Protein AF-A0A957UFD0-F1 (afdb_monomer_lite)

Structure (mmCIF, N/CA/C/O backbone):
data_AF-A0A957UFD0-F1
#
_entry.id   AF-A0A957UFD0-F1
#
loop_
_atom_site.group_PDB
_atom_site.id
_atom_site.type_symbol
_atom_site.label_atom_id
_atom_site.label_alt_id
_atom_site.label_comp_id
_atom_site.label_asym_id
_atom_site.label_entity_id
_atom_site.label_seq_id
_atom_site.pdbx_PDB_ins_code
_atom_site.Cartn_x
_atom_site.Cartn_y
_atom_site.Cartn_z
_atom_site.occupancy
_atom_site.B_iso_or_equiv
_atom_site.auth_seq_id
_atom_site.auth_comp_id
_atom_site.auth_asym_id
_atom_site.auth_atom_id
_atom_site.pdbx_PDB_model_num
ATOM 1 N N . MET A 1 1 ? -4.775 -9.547 19.765 1.00 36.50 1 MET A N 1
ATOM 2 C CA . MET A 1 1 ? -4.253 -9.464 18.383 1.00 36.50 1 MET A CA 1
ATOM 3 C C . MET A 1 1 ? -2.833 -8.946 18.482 1.00 36.50 1 MET A C 1
ATOM 5 O O . MET A 1 1 ? -2.629 -7.983 19.210 1.00 36.50 1 MET A O 1
ATOM 9 N N . ALA A 1 2 ? -1.860 -9.634 17.883 1.00 29.91 2 ALA A N 1
ATOM 10 C CA . ALA A 1 2 ? -0.472 -9.185 17.913 1.00 29.91 2 ALA A CA 1
ATOM 11 C C . ALA A 1 2 ? -0.375 -7.829 17.205 1.00 29.91 2 ALA A C 1
ATOM 13 O O . ALA A 1 2 ? -0.897 -7.682 16.101 1.00 29.91 2 ALA A O 1
ATOM 14 N N . THR A 1 3 ? 0.246 -6.845 17.854 1.00 34.41 3 THR A N 1
ATOM 15 C CA . THR A 1 3 ? 0.653 -5.597 17.207 1.00 34.41 3 THR A CA 1
ATOM 16 C C . THR A 1 3 ? 1.434 -5.977 15.950 1.00 34.41 3 THR A C 1
ATOM 18 O O . THR A 1 3 ? 2.418 -6.713 16.086 1.00 34.41 3 THR A O 1
ATOM 21 N N . PRO A 1 4 ? 1.014 -5.560 14.741 1.00 49.31 4 PRO A N 1
ATOM 22 C CA . PRO A 1 4 ? 1.805 -5.814 13.552 1.00 49.31 4 PRO A CA 1
ATOM 23 C C . PRO A 1 4 ? 3.198 -5.254 13.812 1.00 49.31 4 PRO A C 1
ATOM 25 O O . PRO A 1 4 ? 3.330 -4.124 14.290 1.00 49.31 4 PRO A O 1
ATOM 28 N N . VAL A 1 5 ? 4.232 -6.055 13.554 1.00 49.34 5 VAL A N 1
ATOM 29 C CA . VAL A 1 5 ? 5.597 -5.537 13.489 1.00 49.34 5 VAL A CA 1
ATOM 30 C C . VAL A 1 5 ? 5.530 -4.329 12.562 1.00 49.34 5 VAL A C 1
ATOM 32 O O . VAL A 1 5 ? 5.039 -4.466 11.440 1.00 49.34 5 VAL A O 1
ATOM 35 N N . LEU A 1 6 ? 5.935 -3.154 13.058 1.00 62.31 6 LEU A N 1
ATOM 36 C CA . LEU A 1 6 ? 6.075 -1.947 12.248 1.00 62.31 6 LEU A CA 1
ATOM 37 C C . LEU A 1 6 ? 6.932 -2.336 11.046 1.00 62.31 6 LEU A C 1
ATOM 39 O O . LEU A 1 6 ? 8.142 -2.517 11.169 1.00 62.31 6 LEU A O 1
ATOM 43 N N . THR A 1 7 ? 6.277 -2.578 9.914 1.00 75.25 7 THR A N 1
ATOM 44 C CA . THR A 1 7 ? 6.961 -2.929 8.680 1.00 75.25 7 THR A CA 1
ATOM 45 C C . THR A 1 7 ? 7.653 -1.652 8.253 1.00 75.25 7 THR A C 1
ATOM 47 O O . THR A 1 7 ? 6.991 -0.658 7.980 1.00 75.25 7 THR A O 1
ATOM 50 N N . VAL A 1 8 ? 8.981 -1.651 8.302 1.00 82.12 8 VAL A N 1
ATOM 51 C CA . VAL A 1 8 ? 9.799 -0.534 7.836 1.00 82.12 8 VAL A CA 1
ATOM 52 C C . VAL A 1 8 ? 10.535 -1.025 6.607 1.00 82.12 8 VAL A C 1
ATOM 54 O O . VAL A 1 8 ? 11.349 -1.946 6.691 1.00 82.12 8 VAL A O 1
ATOM 57 N N . LEU A 1 9 ? 10.215 -0.436 5.463 1.00 89.06 9 LEU A N 1
ATOM 58 C CA . LEU A 1 9 ? 10.875 -0.715 4.195 1.00 89.06 9 LEU A CA 1
ATOM 59 C C . LEU A 1 9 ? 12.053 0.247 3.999 1.00 89.06 9 LEU A C 1
ATOM 61 O O . LEU A 1 9 ? 12.116 1.307 4.621 1.00 89.06 9 LEU A O 1
ATOM 65 N N . GLU A 1 10 ? 12.999 -0.092 3.120 1.00 90.88 10 GLU A N 1
ATOM 66 C CA . GLU A 1 10 ? 14.114 0.820 2.813 1.00 90.88 10 GLU A CA 1
ATOM 67 C C . GLU A 1 10 ? 13.612 2.147 2.235 1.00 90.88 10 GLU A C 1
ATOM 69 O O . GLU A 1 10 ? 14.156 3.208 2.545 1.00 90.88 10 GLU A O 1
ATOM 74 N N . GLU A 1 11 ? 12.514 2.114 1.479 1.00 89.12 11 GLU A N 1
ATOM 75 C CA . GLU A 1 11 ? 11.886 3.312 0.941 1.00 89.12 11 GLU A CA 1
ATOM 76 C C . GLU A 1 11 ? 11.410 4.281 2.030 1.00 89.12 11 GLU A C 1
ATOM 78 O O . GLU A 1 11 ? 11.483 5.491 1.819 1.00 89.12 11 GLU A O 1
ATOM 83 N N . ASP A 1 12 ? 11.039 3.794 3.221 1.00 90.00 12 ASP A N 1
ATOM 84 C CA . ASP A 1 12 ? 10.636 4.636 4.361 1.00 90.00 12 ASP A CA 1
ATOM 85 C C . ASP A 1 12 ? 11.776 5.535 4.866 1.00 90.00 12 ASP A C 1
ATOM 87 O O . ASP A 1 12 ? 11.532 6.543 5.530 1.00 90.00 12 ASP A O 1
ATOM 91 N N . LYS A 1 13 ? 13.031 5.214 4.528 1.00 92.25 13 LYS A N 1
ATOM 92 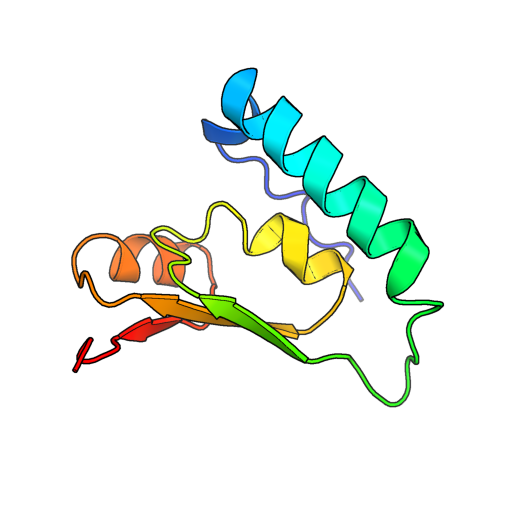C CA . LYS A 1 13 ? 14.209 6.015 4.896 1.00 92.25 13 LYS A CA 1
ATOM 93 C C . LYS A 1 13 ? 14.488 7.140 3.903 1.00 92.25 13 LYS A C 1
ATOM 95 O O . LYS A 1 13 ? 15.268 8.046 4.198 1.00 92.25 13 LYS A O 1
ATOM 100 N N . HIS A 1 14 ? 13.881 7.108 2.718 1.00 95.56 14 HIS A N 1
ATOM 101 C CA . HIS A 1 14 ? 14.058 8.162 1.731 1.00 95.56 14 HIS A CA 1
ATOM 102 C C . HIS A 1 14 ? 13.153 9.352 2.052 1.00 95.56 14 HIS A C 1
ATOM 104 O O . HIS A 1 14 ? 11.931 9.230 2.089 1.00 95.56 14 HIS A O 1
ATOM 110 N N . ALA A 1 15 ? 13.749 10.538 2.219 1.00 95.88 15 ALA A N 1
ATOM 111 C CA . ALA A 1 15 ? 13.027 11.744 2.632 1.00 95.88 15 ALA A CA 1
ATOM 112 C C . ALA A 1 15 ? 11.832 12.091 1.723 1.00 95.88 15 ALA A C 1
ATOM 114 O O . ALA A 1 15 ? 10.795 12.533 2.214 1.00 95.88 15 ALA A O 1
ATOM 115 N N . TRP A 1 16 ? 11.951 11.857 0.411 1.00 96.44 16 TRP A N 1
ATOM 116 C CA . TRP A 1 16 ? 10.863 12.098 -0.539 1.00 96.44 16 TRP A CA 1
ATOM 117 C C . TRP A 1 16 ? 9.669 11.162 -0.304 1.00 96.44 16 TRP A C 1
ATOM 119 O O . TRP A 1 16 ? 8.522 11.600 -0.394 1.00 96.44 16 TRP A O 1
ATOM 129 N N . PHE A 1 17 ? 9.924 9.895 0.030 1.00 95.56 17 PHE A N 1
ATOM 130 C CA . PHE A 1 17 ? 8.879 8.907 0.270 1.00 95.56 17 PHE A CA 1
ATOM 131 C C . PHE A 1 17 ? 8.241 9.149 1.634 1.00 95.56 17 PHE A C 1
ATOM 133 O O . PHE A 1 17 ? 7.035 9.367 1.710 1.00 95.56 17 PHE A O 1
ATOM 140 N N . ALA A 1 18 ? 9.053 9.257 2.689 1.00 94.56 18 ALA A N 1
ATOM 141 C CA . ALA A 1 18 ? 8.583 9.550 4.041 1.00 94.56 18 ALA A CA 1
ATOM 142 C C . ALA A 1 18 ? 7.775 10.858 4.112 1.00 94.56 18 ALA A C 1
ATOM 144 O O . ALA A 1 18 ? 6.709 10.906 4.728 1.00 94.56 18 ALA A O 1
ATOM 145 N N . GLY A 1 19 ? 8.254 11.918 3.451 1.00 96.31 19 GLY A N 1
ATOM 146 C CA . GLY A 1 19 ? 7.575 13.211 3.402 1.00 96.31 19 GLY A CA 1
ATOM 147 C C . GLY A 1 19 ? 6.219 13.135 2.702 1.00 96.31 19 GLY A C 1
ATOM 148 O O . GLY A 1 19 ? 5.218 13.602 3.251 1.00 96.31 19 GLY A O 1
ATOM 149 N N . ARG A 1 20 ? 6.164 12.498 1.524 1.00 96.31 20 ARG A N 1
ATOM 150 C CA . ARG A 1 20 ? 4.913 12.290 0.781 1.00 96.31 20 ARG A CA 1
ATOM 151 C C . ARG A 1 20 ? 3.926 11.438 1.575 1.00 96.31 20 ARG A C 1
ATOM 153 O O . ARG A 1 20 ? 2.767 11.823 1.700 1.00 96.31 20 ARG A O 1
ATOM 160 N N . THR A 1 21 ? 4.383 10.315 2.124 1.00 96.06 21 THR A N 1
ATOM 161 C CA . THR A 1 21 ? 3.563 9.410 2.936 1.00 96.06 21 THR A CA 1
ATOM 162 C C . THR A 1 21 ? 2.960 10.162 4.113 1.00 96.06 21 THR A C 1
ATOM 164 O O . THR A 1 21 ? 1.743 10.192 4.250 1.00 96.06 21 THR A O 1
ATOM 167 N N . ARG A 1 22 ? 3.766 10.896 4.890 1.00 95.75 22 ARG A N 1
ATOM 168 C CA . ARG A 1 22 ? 3.263 11.698 6.016 1.00 95.75 22 ARG A CA 1
ATOM 169 C C . ARG A 1 22 ? 2.209 12.726 5.601 1.00 95.75 22 ARG A C 1
ATOM 171 O O . ARG A 1 22 ? 1.246 12.926 6.336 1.00 95.75 22 ARG A O 1
ATOM 178 N N . ALA A 1 23 ? 2.390 13.391 4.459 1.00 97.06 23 ALA A N 1
ATOM 179 C CA . ALA A 1 23 ? 1.407 14.347 3.959 1.00 97.06 23 ALA A CA 1
ATOM 180 C C . ALA A 1 23 ? 0.069 13.663 3.638 1.00 97.06 23 ALA A C 1
ATOM 182 O O . ALA A 1 23 ? -0.967 14.160 4.065 1.00 97.06 23 ALA A O 1
ATOM 183 N N . ILE A 1 24 ? 0.096 12.511 2.957 1.00 95.56 24 ILE A N 1
ATOM 184 C CA . ILE A 1 24 ? -1.106 11.725 2.633 1.00 95.56 24 ILE A CA 1
ATOM 185 C C . ILE A 1 24 ? -1.809 11.252 3.909 1.00 95.56 24 ILE A C 1
ATOM 187 O O . ILE A 1 24 ? -3.003 11.498 4.067 1.00 95.56 24 ILE A O 1
ATOM 191 N N . LEU A 1 25 ? -1.072 10.628 4.835 1.00 95.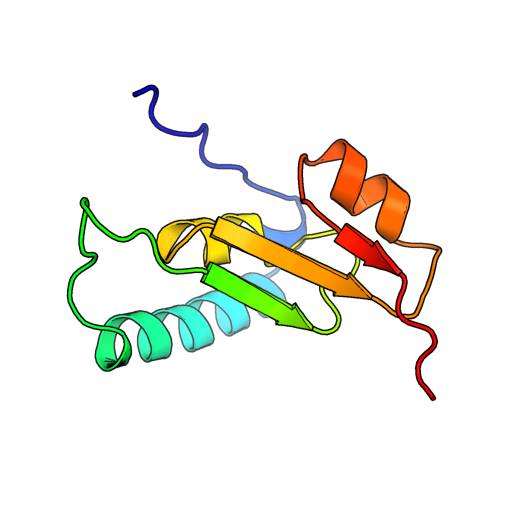25 25 LEU A N 1
ATOM 192 C CA . LEU A 1 25 ? -1.633 10.099 6.084 1.00 95.25 25 LEU A CA 1
ATOM 193 C C . LEU A 1 25 ? -2.316 11.199 6.903 1.00 95.25 25 LEU A C 1
ATOM 195 O O . LEU A 1 25 ? -3.429 11.008 7.372 1.00 95.25 25 LEU A O 1
ATOM 199 N N . LYS A 1 26 ? -1.722 12.398 6.971 1.00 96.25 26 LYS A N 1
ATOM 200 C CA . LYS A 1 26 ? -2.324 13.537 7.679 1.00 96.25 26 LYS A CA 1
ATOM 201 C C . LYS A 1 26 ? -3.706 13.924 7.136 1.00 96.25 26 LYS A C 1
ATOM 203 O O . LYS A 1 26 ? -4.563 14.324 7.918 1.00 96.25 26 LYS A O 1
ATOM 208 N N . TYR A 1 27 ? -3.918 13.843 5.821 1.00 96.25 27 TYR A N 1
ATOM 209 C CA . TYR A 1 27 ? -5.240 14.089 5.241 1.00 96.25 27 TYR A CA 1
ATOM 210 C C . TYR A 1 27 ? -6.208 12.949 5.564 1.00 96.25 27 TYR A C 1
ATOM 212 O O . TYR A 1 27 ? -7.334 13.208 5.970 1.00 96.25 27 TYR A O 1
ATOM 220 N N . LEU A 1 28 ? -5.772 11.693 5.452 1.00 94.94 28 LEU A N 1
ATOM 221 C CA . LEU A 1 28 ? -6.618 10.541 5.781 1.00 94.94 28 LEU A CA 1
ATOM 222 C C . LEU A 1 28 ? -7.046 10.537 7.258 1.00 94.94 28 LEU A C 1
ATOM 224 O O . LEU A 1 28 ? -8.214 10.283 7.549 1.00 94.94 28 LEU A O 1
ATOM 228 N N . ASP A 1 29 ? -6.137 10.889 8.171 1.00 94.00 29 ASP A N 1
ATOM 229 C CA . ASP A 1 29 ? -6.408 11.021 9.608 1.00 94.00 29 ASP A CA 1
ATOM 230 C C . ASP A 1 29 ? -7.506 12.054 9.902 1.00 94.00 29 ASP A C 1
ATOM 232 O O . ASP A 1 29 ? -8.306 11.865 10.817 1.00 94.00 29 ASP A O 1
ATOM 236 N N . ALA A 1 30 ? -7.548 13.145 9.131 1.00 95.44 30 ALA A N 1
ATOM 237 C CA . ALA A 1 30 ? -8.533 14.208 9.305 1.00 95.44 30 ALA A CA 1
ATOM 238 C C . ALA A 1 30 ? -9.920 13.828 8.759 1.00 95.44 30 ALA A C 1
ATOM 240 O O . ALA A 1 30 ? -10.930 14.228 9.336 1.00 95.44 30 ALA A O 1
ATOM 241 N N . GLU A 1 31 ? -9.972 13.051 7.674 1.00 95.12 31 GLU A N 1
ATOM 242 C CA . GLU A 1 31 ? -11.201 12.855 6.891 1.00 95.12 31 GLU A CA 1
ATOM 243 C C . GLU A 1 31 ? -11.918 11.521 7.157 1.00 95.12 31 GLU A C 1
ATOM 245 O O . GLU A 1 31 ? -13.139 11.438 7.034 1.00 95.12 31 GLU A O 1
ATOM 250 N N . LEU A 1 32 ? -11.205 10.445 7.515 1.00 91.06 32 LEU A N 1
ATOM 251 C CA . LEU A 1 32 ? -11.810 9.103 7.557 1.00 91.06 32 LEU A CA 1
ATOM 252 C C . LEU A 1 32 ? -12.675 8.841 8.798 1.00 91.06 32 LEU A C 1
ATOM 254 O O . LEU A 1 32 ? -13.476 7.900 8.790 1.00 91.06 32 LEU A O 1
ATOM 258 N N . GLY A 1 33 ? -12.547 9.653 9.850 1.00 87.50 33 GLY A N 1
ATOM 259 C CA . GLY A 1 33 ? -13.242 9.458 11.124 1.00 87.50 33 GLY A CA 1
ATOM 260 C C . GLY A 1 33 ? -12.800 8.192 11.886 1.00 87.50 33 GLY A C 1
ATOM 261 O O . GLY A 1 33 ? -11.954 7.420 11.420 1.00 87.50 33 GLY A O 1
ATOM 262 N N . PRO A 1 34 ? -13.366 7.930 13.079 1.00 87.44 34 PRO A N 1
ATOM 263 C CA . PRO A 1 34 ? -12.961 6.799 13.918 1.00 87.44 34 PRO A CA 1
ATOM 264 C C . PRO A 1 34 ? -13.236 5.460 13.227 1.00 87.44 34 PRO A C 1
ATOM 266 O O . PRO A 1 34 ? -14.231 5.319 12.521 1.00 87.44 34 PRO A O 1
ATOM 269 N N . ALA A 1 35 ? -12.354 4.474 13.395 1.00 86.81 35 ALA A N 1
ATOM 270 C CA . ALA A 1 35 ? -12.585 3.128 12.872 1.00 86.81 35 ALA A CA 1
ATOM 271 C C . ALA A 1 35 ? -13.752 2.443 13.603 1.00 86.81 35 ALA A C 1
ATOM 273 O O . ALA A 1 35 ? -13.856 2.545 14.824 1.00 86.81 35 ALA A O 1
ATOM 274 N N . ASP A 1 36 ? -14.599 1.728 12.858 1.00 89.69 36 ASP A N 1
ATOM 275 C CA . ASP A 1 36 ? -15.648 0.868 13.411 1.00 89.69 36 ASP A CA 1
ATOM 276 C C . ASP A 1 36 ? -15.110 -0.569 13.549 1.00 89.69 36 ASP A C 1
ATOM 278 O O . ASP A 1 36 ? -14.875 -1.231 12.532 1.00 89.69 36 ASP A O 1
ATOM 282 N N . PRO A 1 37 ? -14.921 -1.091 14.777 1.00 85.19 37 PRO A N 1
ATOM 283 C CA . PRO A 1 37 ? -14.435 -2.453 14.981 1.00 85.19 37 PRO A CA 1
ATOM 284 C C . PRO A 1 37 ? -15.368 -3.533 14.418 1.00 85.19 37 PRO A C 1
ATOM 286 O O . PRO A 1 37 ? -14.905 -4.625 14.095 1.00 85.19 37 PRO A O 1
ATOM 289 N N . ALA A 1 38 ? -16.671 -3.256 14.302 1.00 92.00 38 ALA A N 1
ATOM 290 C CA . ALA A 1 38 ? -17.642 -4.202 13.754 1.00 92.00 38 ALA A CA 1
ATOM 291 C C . ALA A 1 38 ? -17.637 -4.224 12.218 1.00 92.00 38 ALA A C 1
ATOM 293 O O . ALA A 1 38 ? -18.166 -5.158 11.610 1.00 92.00 38 ALA A O 1
ATOM 294 N N . ARG A 1 39 ? -17.071 -3.190 11.582 1.00 90.44 39 ARG A N 1
ATOM 295 C CA . ARG A 1 39 ? -17.060 -3.002 10.128 1.00 90.44 39 ARG A CA 1
ATOM 296 C C . ARG A 1 39 ? -15.698 -2.462 9.686 1.00 90.44 39 ARG A C 1
ATOM 298 O O . ARG A 1 39 ? -15.575 -1.263 9.422 1.00 90.44 39 ARG A O 1
ATOM 305 N N . PRO A 1 40 ? -14.673 -3.330 9.591 1.00 89.31 40 PRO A N 1
ATOM 306 C CA . PRO A 1 40 ? -13.364 -2.907 9.117 1.00 89.31 40 PRO A CA 1
ATOM 307 C C . PRO A 1 40 ? -13.488 -2.285 7.723 1.00 89.31 40 PRO A C 1
ATOM 309 O O . PRO A 1 40 ? -14.144 -2.835 6.833 1.00 89.31 40 PRO A O 1
ATOM 312 N N . ARG A 1 41 ? -12.874 -1.112 7.541 1.00 94.44 41 ARG A N 1
ATOM 313 C CA . ARG A 1 41 ? -12.849 -0.435 6.242 1.00 94.44 41 ARG A CA 1
ATOM 314 C C . ARG A 1 41 ? -12.065 -1.277 5.245 1.00 94.44 41 ARG A C 1
ATOM 316 O O . ARG A 1 41 ? -11.088 -1.926 5.611 1.00 94.44 41 ARG A O 1
ATOM 323 N N . LYS A 1 42 ? -12.463 -1.199 3.979 1.00 95.38 42 LYS A N 1
ATOM 324 C CA . LYS A 1 42 ? -11.684 -1.720 2.858 1.00 95.38 42 LYS A CA 1
ATOM 325 C C . LYS A 1 42 ? -11.011 -0.560 2.147 1.00 95.38 42 LYS A C 1
ATOM 327 O O . LYS A 1 42 ? -11.667 0.436 1.847 1.00 95.38 42 LYS A O 1
ATOM 332 N N . VAL A 1 43 ? -9.719 -0.695 1.895 1.00 96.12 43 VAL A N 1
ATOM 333 C CA . VAL A 1 43 ? -8.890 0.299 1.220 1.00 96.12 43 VAL A CA 1
ATOM 334 C C . VAL A 1 43 ? -8.441 -0.293 -0.107 1.00 96.12 43 VAL A C 1
ATOM 336 O O . VAL A 1 43 ? -7.818 -1.351 -0.139 1.00 96.12 43 VAL A O 1
ATOM 339 N N . LEU A 1 44 ? -8.766 0.391 -1.200 1.00 97.12 44 LEU A N 1
ATOM 340 C CA . LEU A 1 44 ? -8.279 0.042 -2.528 1.00 97.12 44 LEU A CA 1
ATOM 341 C C . LEU A 1 44 ? -7.054 0.901 -2.856 1.00 97.12 44 LEU A C 1
ATOM 343 O O . LEU A 1 44 ? -7.158 2.125 -2.913 1.00 97.12 44 LEU A O 1
ATOM 347 N N . ASP A 1 45 ? -5.916 0.257 -3.081 1.00 96.81 45 ASP A N 1
ATOM 348 C CA . ASP A 1 45 ? -4.641 0.890 -3.425 1.00 96.81 45 ASP A CA 1
ATOM 349 C C . ASP A 1 45 ? -4.338 0.696 -4.921 1.00 96.81 45 ASP A C 1
ATOM 351 O O . ASP A 1 45 ? -3.950 -0.386 -5.370 1.00 96.81 45 ASP A O 1
ATOM 355 N N . LEU A 1 46 ? -4.578 1.739 -5.717 1.00 95.81 46 LEU A N 1
ATOM 356 C CA . LEU A 1 46 ? -4.398 1.720 -7.171 1.00 95.81 46 LEU A CA 1
ATOM 357 C C . LEU A 1 46 ? -2.972 2.129 -7.551 1.00 95.81 46 LEU A C 1
ATOM 359 O O . LEU A 1 46 ? -2.508 3.204 -7.176 1.00 95.81 46 LEU A O 1
ATOM 363 N N . GLY A 1 47 ? -2.297 1.301 -8.348 1.00 95.38 47 GLY A N 1
ATOM 364 C CA . GLY A 1 47 ? -0.877 1.486 -8.656 1.00 95.38 47 GLY A CA 1
ATOM 365 C C . GLY A 1 47 ? 0.015 1.169 -7.454 1.00 95.38 47 GLY A C 1
ATOM 366 O O . GLY A 1 47 ? 1.033 1.831 -7.244 1.00 95.38 47 GLY A O 1
ATOM 367 N N . GLY A 1 48 ? -0.390 0.183 -6.646 1.00 94.69 48 GLY A N 1
ATOM 368 C CA . GLY A 1 48 ? 0.278 -0.170 -5.389 1.00 94.69 48 GLY A CA 1
ATOM 369 C C . GLY A 1 48 ? 1.719 -0.665 -5.557 1.00 94.69 48 GLY A C 1
ATOM 370 O O . GLY A 1 48 ? 2.491 -0.695 -4.590 1.00 94.69 48 GLY A O 1
ATOM 371 N N . GLY A 1 49 ? 2.123 -1.029 -6.778 1.00 95.50 49 GLY A N 1
ATOM 372 C CA . GLY A 1 49 ? 3.478 -1.430 -7.114 1.00 95.50 49 GLY A CA 1
ATOM 373 C C . GLY A 1 49 ? 3.960 -2.571 -6.231 1.00 95.50 49 GLY A C 1
ATOM 374 O O . GLY A 1 49 ? 3.321 -3.613 -6.121 1.00 95.50 49 GLY A O 1
ATOM 375 N N . ALA A 1 50 ? 5.121 -2.378 -5.603 1.00 95.75 50 ALA A N 1
ATOM 376 C CA . ALA A 1 50 ? 5.729 -3.370 -4.717 1.00 95.75 50 ALA A CA 1
ATOM 377 C C . ALA A 1 50 ? 5.079 -3.399 -3.318 1.00 95.75 50 ALA A C 1
ATOM 379 O O . ALA A 1 50 ? 5.591 -4.058 -2.416 1.00 95.75 50 ALA A O 1
ATOM 380 N N . GLY A 1 51 ? 3.981 -2.669 -3.102 1.00 94.75 51 GLY A N 1
ATOM 381 C CA . GLY A 1 51 ? 3.285 -2.601 -1.819 1.00 94.75 51 GLY A CA 1
ATOM 382 C C . GLY A 1 51 ? 3.892 -1.608 -0.828 1.00 94.75 51 GLY A C 1
ATOM 383 O O . GLY A 1 51 ? 3.648 -1.731 0.365 1.00 94.75 51 GLY A O 1
ATOM 384 N N . ASN A 1 52 ? 4.670 -0.618 -1.286 1.00 94.69 52 ASN A N 1
ATOM 385 C CA . ASN A 1 52 ? 5.352 0.333 -0.391 1.00 94.69 52 ASN A CA 1
ATOM 386 C C . ASN A 1 52 ? 4.381 1.192 0.430 1.00 94.69 52 ASN A C 1
ATOM 388 O O . ASN A 1 52 ? 4.735 1.655 1.505 1.00 94.69 52 ASN A O 1
ATOM 392 N N . MET A 1 53 ? 3.179 1.460 -0.085 1.00 95.44 53 MET A N 1
ATOM 393 C CA . MET A 1 53 ? 2.149 2.198 0.653 1.00 95.44 53 MET A CA 1
ATOM 394 C C . MET A 1 53 ? 1.234 1.282 1.466 1.00 95.44 53 MET A C 1
ATOM 396 O O . MET A 1 53 ? 0.593 1.753 2.402 1.00 95.44 53 MET A O 1
ATOM 400 N N . ALA A 1 54 ? 1.166 -0.009 1.133 1.00 95.00 54 ALA A N 1
ATOM 401 C CA . ALA A 1 54 ? 0.150 -0.911 1.660 1.00 95.00 54 ALA A CA 1
ATOM 402 C C . ALA A 1 54 ? 0.244 -1.073 3.184 1.00 95.00 54 ALA A C 1
ATOM 404 O O . ALA A 1 54 ? -0.781 -1.067 3.858 1.00 95.00 54 ALA A O 1
ATOM 405 N N . HIS A 1 55 ? 1.452 -1.136 3.755 1.00 90.62 55 HIS A N 1
ATOM 406 C CA . HIS A 1 55 ? 1.617 -1.242 5.211 1.00 90.62 55 HIS A CA 1
ATOM 407 C C . HIS A 1 55 ? 1.255 0.046 5.958 1.00 90.62 55 HIS A C 1
ATOM 409 O O . HIS A 1 55 ? 0.786 -0.028 7.090 1.00 90.62 55 HIS A O 1
ATOM 415 N N . HIS A 1 56 ? 1.408 1.214 5.325 1.00 94.44 56 HIS A N 1
ATOM 416 C CA . HIS A 1 56 ? 0.929 2.487 5.876 1.00 94.44 56 HIS A CA 1
ATOM 417 C C . HIS A 1 56 ? -0.599 2.573 5.812 1.00 94.44 56 HIS A C 1
ATOM 419 O O . HIS A 1 56 ? -1.250 2.944 6.786 1.00 94.44 56 HIS A O 1
ATOM 425 N N . LEU A 1 57 ? -1.184 2.179 4.678 1.00 95.62 57 LEU A N 1
ATOM 426 C CA . LEU A 1 57 ? -2.632 2.185 4.462 1.00 95.62 57 LEU A CA 1
ATOM 427 C C . LEU A 1 57 ? -3.369 1.149 5.323 1.00 95.62 57 LEU A C 1
ATOM 429 O O . LEU A 1 57 ? -4.525 1.377 5.682 1.00 95.62 57 LEU A O 1
ATOM 433 N N . ALA A 1 58 ? -2.696 0.063 5.713 1.00 92.94 58 ALA A N 1
ATOM 434 C CA . ALA A 1 58 ? -3.233 -0.967 6.602 1.00 92.94 58 ALA A CA 1
ATOM 435 C C . ALA A 1 58 ? -3.647 -0.424 7.980 1.00 92.94 58 ALA A C 1
ATOM 437 O O . ALA A 1 58 ? -4.448 -1.046 8.676 1.00 92.94 58 ALA A O 1
ATOM 438 N N . HIS A 1 59 ? -3.149 0.755 8.368 1.00 91.12 59 HIS A N 1
ATOM 439 C CA . HIS A 1 59 ? -3.627 1.457 9.556 1.00 91.12 59 HIS A CA 1
ATOM 440 C C . HIS A 1 59 ? -5.117 1.838 9.464 1.00 91.12 59 HIS A C 1
ATOM 442 O O . HIS A 1 59 ? -5.809 1.864 10.480 1.00 91.12 59 HIS A O 1
ATOM 448 N N . TYR A 1 60 ? -5.628 2.103 8.257 1.00 93.12 60 TYR A N 1
ATOM 449 C CA . TYR A 1 60 ? -6.997 2.580 8.047 1.00 93.12 60 TYR A CA 1
ATOM 450 C C . TYR A 1 60 ? -8.002 1.477 7.723 1.00 93.12 60 TYR A C 1
ATOM 452 O O . TYR A 1 60 ? -9.206 1.729 7.803 1.00 93.12 60 TYR A O 1
ATOM 460 N N . GLY A 1 61 ? -7.542 0.279 7.358 1.00 93.88 61 GLY A N 1
ATOM 461 C CA . GLY A 1 61 ? -8.408 -0.832 6.978 1.00 93.88 61 GLY A CA 1
ATOM 462 C C . GLY A 1 61 ? -7.678 -1.968 6.268 1.00 93.88 61 GLY A C 1
ATOM 463 O O . GLY A 1 61 ? -6.457 -1.975 6.142 1.00 93.88 61 GLY A O 1
ATOM 464 N N . GLU A 1 62 ? -8.448 -2.938 5.787 1.00 94.69 62 GLU A N 1
ATOM 465 C CA . GLU A 1 62 ? -7.957 -4.039 4.962 1.00 94.69 62 GLU A CA 1
ATOM 466 C C . GLU A 1 62 ? -7.576 -3.517 3.570 1.00 94.69 62 GLU A C 1
ATOM 468 O O . GLU A 1 62 ? -8.430 -2.989 2.853 1.00 94.69 62 GLU A O 1
ATOM 473 N N . VAL A 1 63 ? -6.304 -3.655 3.188 1.00 96.62 63 VAL A N 1
ATOM 474 C CA . VAL A 1 63 ? -5.785 -3.145 1.911 1.00 96.62 63 VAL A CA 1
ATOM 475 C C . VAL A 1 63 ? -5.843 -4.219 0.832 1.00 96.62 63 VAL A C 1
ATOM 477 O O . VAL A 1 63 ? -5.347 -5.332 1.012 1.00 96.62 63 VAL A O 1
ATOM 480 N N . ILE A 1 64 ? -6.398 -3.845 -0.317 1.00 97.44 64 ILE A N 1
ATOM 481 C CA . ILE A 1 64 ? -6.348 -4.604 -1.565 1.00 97.44 64 ILE A CA 1
ATOM 482 C C . ILE A 1 64 ? -5.671 -3.705 -2.596 1.00 97.44 64 ILE A C 1
ATOM 484 O O . ILE A 1 64 ? -6.150 -2.601 -2.856 1.00 97.44 64 ILE A O 1
ATOM 488 N N . SER A 1 65 ? -4.571 -4.164 -3.187 1.00 97.44 65 SER A N 1
ATOM 489 C CA . SER A 1 65 ? -3.839 -3.407 -4.204 1.00 97.44 65 SER A CA 1
ATOM 490 C C . SER A 1 65 ? -4.163 -3.905 -5.614 1.00 97.44 65 SER A C 1
ATOM 492 O O . SER A 1 65 ? -4.371 -5.098 -5.843 1.00 97.44 65 SER A O 1
ATOM 494 N N . ILE A 1 66 ? -4.164 -2.992 -6.582 1.00 97.38 66 ILE A N 1
ATOM 495 C CA . ILE A 1 66 ? -4.215 -3.312 -8.013 1.00 97.38 66 ILE A CA 1
ATOM 496 C C . ILE A 1 66 ? -3.024 -2.647 -8.692 1.00 97.38 66 ILE A C 1
ATOM 498 O O . ILE A 1 66 ? -2.788 -1.455 -8.497 1.00 97.38 66 ILE A O 1
ATOM 502 N N . ASP A 1 67 ? -2.296 -3.394 -9.517 1.00 97.31 67 ASP A N 1
ATOM 503 C CA . ASP A 1 67 ? -1.248 -2.841 -10.377 1.00 97.31 67 ASP A CA 1
ATOM 504 C C . ASP A 1 67 ? -1.363 -3.401 -11.797 1.00 97.31 67 ASP A C 1
ATOM 506 O O . ASP A 1 67 ? -1.714 -4.564 -11.983 1.00 97.31 67 ASP A O 1
ATOM 510 N N . PHE A 1 68 ? -1.094 -2.582 -12.813 1.00 96.25 68 PHE A N 1
ATOM 511 C CA . PHE A 1 68 ? -1.110 -3.042 -14.206 1.00 96.25 68 PHE A CA 1
ATOM 512 C C . PHE A 1 68 ? 0.204 -3.739 -14.583 1.00 96.25 68 PHE A C 1
ATOM 514 O O . PHE A 1 68 ? 0.240 -4.641 -15.422 1.00 96.25 68 PHE A O 1
ATOM 521 N N . ASN A 1 69 ? 1.310 -3.300 -13.981 1.00 96.06 69 ASN A N 1
ATOM 522 C CA . ASN A 1 69 ? 2.636 -3.795 -14.275 1.00 96.06 69 ASN A CA 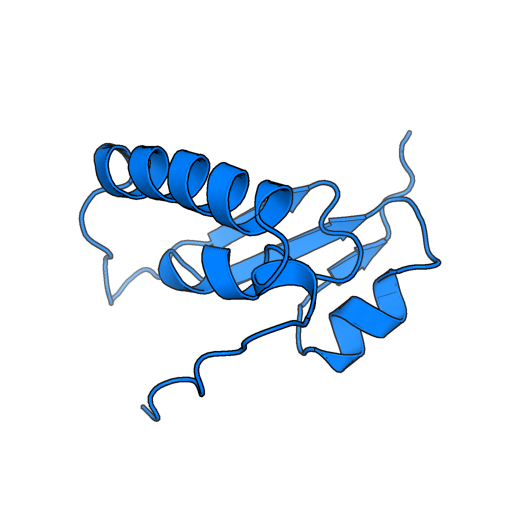1
ATOM 523 C C . ASN A 1 69 ? 2.852 -5.095 -13.489 1.00 96.06 69 ASN A C 1
ATOM 525 O O . ASN A 1 69 ? 2.856 -5.075 -12.259 1.00 96.06 69 ASN A O 1
ATOM 529 N N . PRO A 1 70 ? 3.105 -6.233 -14.155 1.00 96.56 70 PRO A N 1
ATOM 530 C CA . PRO A 1 70 ? 3.301 -7.500 -13.458 1.00 96.56 70 PRO A CA 1
ATOM 531 C C . PRO A 1 70 ? 4.609 -7.554 -12.660 1.00 96.56 70 PRO A C 1
ATOM 533 O O . PRO A 1 70 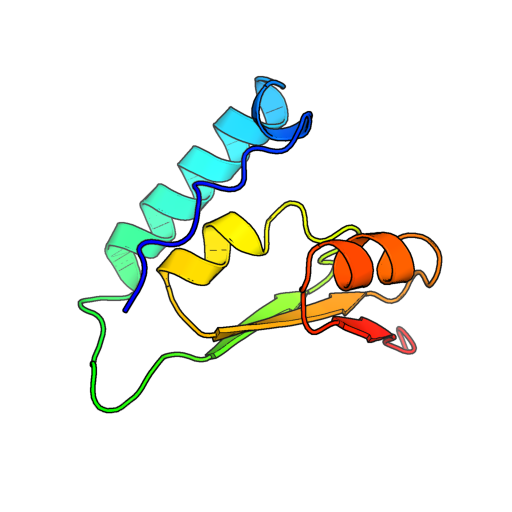? 4.741 -8.366 -11.748 1.00 96.56 70 PRO A O 1
ATOM 536 N N . ARG A 1 71 ? 5.602 -6.713 -12.985 1.00 97.38 71 ARG A N 1
ATOM 537 C CA . ARG A 1 71 ? 6.949 -6.792 -12.391 1.00 97.38 71 ARG A CA 1
ATOM 538 C C . ARG A 1 71 ? 6.982 -6.617 -10.866 1.00 97.38 71 ARG A C 1
ATOM 540 O O . ARG A 1 71 ? 7.657 -7.415 -10.222 1.00 97.38 71 ARG A O 1
ATOM 547 N N . PRO A 1 72 ? 6.331 -5.606 -10.265 1.00 96.62 72 PRO A N 1
ATOM 548 C CA . PRO A 1 72 ? 6.382 -5.422 -8.816 1.00 96.62 72 PRO A CA 1
ATOM 549 C C . PRO A 1 72 ? 5.446 -6.347 -8.018 1.00 96.62 72 PRO A C 1
ATOM 551 O O . PRO A 1 72 ? 5.627 -6.479 -6.808 1.00 96.62 72 PRO A O 1
ATOM 554 N N . ILE A 1 73 ? 4.482 -7.012 -8.666 1.00 97.25 73 ILE A N 1
ATOM 555 C CA . ILE A 1 73 ? 3.444 -7.818 -7.999 1.00 97.25 73 ILE A CA 1
ATOM 556 C C . ILE A 1 73 ? 4.031 -8.927 -7.107 1.00 97.25 73 ILE A C 1
ATOM 558 O O . ILE A 1 73 ? 3.630 -9.002 -5.944 1.00 97.25 73 ILE A O 1
ATOM 562 N N . PRO A 1 74 ? 5.016 -9.738 -7.547 1.00 97.75 74 PRO A N 1
ATOM 563 C CA . PRO A 1 74 ? 5.612 -10.757 -6.680 1.00 97.75 74 PRO A CA 1
ATOM 564 C C . PRO A 1 74 ? 6.273 -10.181 -5.420 1.00 97.75 74 PRO A C 1
ATOM 566 O O . PRO A 1 74 ? 6.302 -10.840 -4.382 1.00 97.75 74 PRO A O 1
ATOM 569 N N . VAL A 1 75 ? 6.789 -8.947 -5.486 1.00 96.44 75 VAL A N 1
ATOM 570 C CA . VAL A 1 75 ? 7.379 -8.261 -4.325 1.00 96.44 75 VAL A CA 1
ATOM 571 C C . VAL A 1 75 ? 6.290 -7.820 -3.347 1.00 96.44 75 VAL A C 1
ATOM 573 O O . VAL A 1 75 ? 6.445 -7.986 -2.142 1.00 96.44 75 VAL A O 1
ATOM 576 N N . ALA A 1 76 ? 5.165 -7.304 -3.842 1.00 95.81 76 ALA A N 1
ATOM 577 C CA . ALA A 1 76 ? 4.023 -6.977 -2.989 1.00 95.81 76 ALA A CA 1
ATOM 578 C C . ALA A 1 76 ? 3.447 -8.234 -2.311 1.00 95.81 76 ALA A C 1
ATOM 580 O O . ALA A 1 76 ? 3.195 -8.233 -1.106 1.00 95.81 76 ALA A O 1
ATOM 581 N N . GLN A 1 77 ? 3.326 -9.337 -3.055 1.00 96.19 77 GLN A N 1
ATOM 582 C CA . GLN A 1 77 ? 2.868 -10.623 -2.520 1.00 96.19 77 GLN A CA 1
ATOM 583 C C . GLN A 1 77 ? 3.816 -11.176 -1.452 1.00 96.19 77 GLN A C 1
ATOM 585 O O . GLN A 1 77 ? 3.354 -11.638 -0.410 1.00 96.19 77 GLN A O 1
ATOM 590 N N . SER A 1 78 ? 5.136 -11.092 -1.658 1.00 95.06 78 SER A N 1
ATOM 591 C CA . SER A 1 78 ? 6.114 -11.544 -0.656 1.00 95.06 78 SER A CA 1
ATOM 592 C C . SER A 1 78 ? 6.096 -10.704 0.626 1.00 95.06 78 SER A C 1
ATOM 594 O O . SER A 1 78 ? 6.508 -11.183 1.681 1.00 95.06 78 SER A O 1
ATOM 596 N N . ARG A 1 79 ? 5.555 -9.482 0.556 1.00 92.38 79 ARG A N 1
ATOM 597 C CA . ARG A 1 79 ? 5.279 -8.598 1.700 1.00 92.38 79 ARG A CA 1
ATOM 598 C C . ARG A 1 79 ? 3.900 -8.832 2.332 1.00 92.38 79 ARG A C 1
ATOM 600 O O . ARG A 1 79 ? 3.530 -8.114 3.255 1.00 92.38 79 ARG A O 1
ATOM 607 N N . GLY A 1 80 ? 3.146 -9.826 1.862 1.00 93.56 80 GLY A N 1
ATOM 608 C CA . GLY A 1 80 ? 1.825 -10.177 2.388 1.00 93.56 80 GLY A CA 1
ATOM 609 C C . GLY A 1 80 ? 0.691 -9.270 1.909 1.00 93.56 80 GLY A C 1
ATOM 610 O O . GLY A 1 80 ? -0.394 -9.306 2.484 1.00 93.56 80 GLY A O 1
ATOM 611 N N . VAL A 1 81 ? 0.915 -8.456 0.874 1.00 95.31 81 VAL A N 1
ATOM 612 C CA . VAL A 1 81 ? -0.126 -7.597 0.298 1.00 95.31 81 VAL A CA 1
ATOM 613 C C . VAL A 1 81 ? -1.024 -8.427 -0.616 1.00 95.31 81 VAL A C 1
ATOM 615 O O . VAL A 1 81 ? -0.541 -9.108 -1.524 1.00 95.31 81 VAL A O 1
ATOM 618 N N . THR A 1 82 ? -2.341 -8.336 -0.417 1.00 97.25 82 THR A N 1
ATOM 619 C CA . THR A 1 82 ? -3.314 -8.858 -1.385 1.00 97.25 82 THR A CA 1
ATOM 620 C C . THR A 1 82 ? -3.286 -7.964 -2.617 1.00 97.25 82 THR A C 1
ATOM 622 O O . THR A 1 82 ? -3.763 -6.832 -2.568 1.00 97.25 82 THR A O 1
ATOM 625 N N . VAL A 1 83 ? -2.715 -8.456 -3.716 1.00 97.44 83 VAL A N 1
ATOM 626 C CA . VAL A 1 83 ? -2.551 -7.689 -4.956 1.00 97.44 83 VAL A CA 1
ATOM 627 C C . VAL A 1 83 ? -3.080 -8.455 -6.162 1.00 97.44 83 VAL A C 1
ATOM 629 O O . VAL A 1 83 ? -2.822 -9.651 -6.325 1.00 97.44 83 VAL A O 1
ATOM 632 N N . LEU A 1 84 ? -3.815 -7.745 -7.013 1.00 96.62 84 LEU A N 1
ATOM 633 C CA . LEU A 1 84 ? -4.343 -8.236 -8.281 1.00 96.62 84 LEU A CA 1
ATOM 634 C C . LEU A 1 84 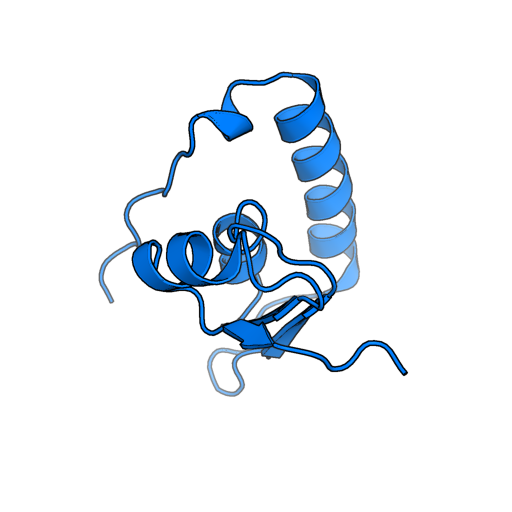? -3.673 -7.497 -9.441 1.00 96.62 84 LEU A C 1
ATOM 636 O O . LEU A 1 84 ? -3.406 -6.298 -9.352 1.00 96.62 84 LEU A O 1
ATOM 640 N N . GLN A 1 85 ? -3.433 -8.207 -10.544 1.00 97.44 85 GLN A N 1
ATOM 641 C CA . GLN A 1 85 ? -3.004 -7.560 -11.777 1.00 97.44 85 GLN A CA 1
ATOM 642 C C . GLN A 1 85 ? -4.222 -7.006 -12.524 1.00 97.44 85 GLN A C 1
ATOM 644 O O . GLN A 1 85 ? -5.145 -7.757 -12.841 1.00 97.44 85 GLN A O 1
ATOM 649 N N . GLY A 1 86 ? -4.214 -5.708 -12.816 1.00 94.75 86 GLY A N 1
ATOM 650 C CA . GLY A 1 86 ? -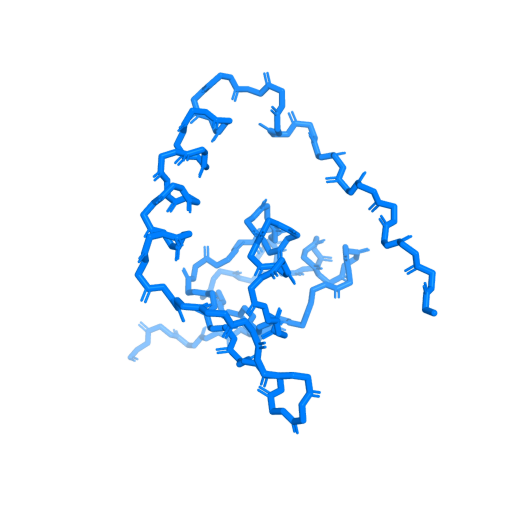5.177 -5.075 -13.716 1.00 94.75 86 GLY A CA 1
ATOM 651 C C . GLY A 1 86 ? -4.735 -5.160 -15.179 1.00 94.75 86 GLY A C 1
ATOM 652 O O . GLY A 1 86 ? -3.541 -5.211 -15.471 1.00 94.75 86 GLY A O 1
ATOM 653 N N . SER A 1 87 ? -5.695 -5.152 -16.101 1.00 90.94 87 SER A N 1
ATOM 654 C CA . SER A 1 87 ? -5.458 -5.116 -17.553 1.00 90.94 87 SER A CA 1
ATOM 655 C C . SER A 1 87 ? -5.033 -3.731 -18.053 1.00 90.94 87 SER A C 1
ATOM 657 O O . SER A 1 87 ? -4.224 -3.637 -18.973 1.00 90.94 87 SER A O 1
ATOM 659 N N . GLY A 1 88 ? -5.505 -2.668 -17.393 1.00 79.50 88 GLY A N 1
ATOM 660 C CA . GLY A 1 88 ? -5.156 -1.282 -17.720 1.00 79.50 88 GLY A CA 1
ATOM 661 C C . GLY A 1 88 ? -5.879 -0.714 -18.947 1.00 79.50 88 GLY A C 1
ATOM 662 O O . GLY A 1 88 ? -5.448 0.324 -19.449 1.00 79.50 88 GLY A O 1
ATOM 663 N N . ASP A 1 89 ? -6.929 -1.393 -19.416 1.00 79.31 89 ASP A N 1
ATOM 664 C CA . ASP A 1 89 ? -7.858 -0.980 -20.475 1.00 79.31 89 ASP A CA 1
ATOM 665 C C . ASP A 1 89 ? -9.183 -0.409 -19.934 1.00 79.31 89 ASP A C 1
ATOM 667 O O . ASP A 1 89 ? -9.512 -0.638 -18.744 1.00 79.31 89 ASP A O 1
#

Sequence (89 aa):
MATPVLTVLEEDKHAWFAGRTRAILKYLDAELGPADPARPRKVLDLGGGAGNMAHHLAHYGEVISIDFNPRPIPVAQSRGVTVLQGSGD

Foldseek 3Di:
DDDPDQDDDPQCVDCVSVVVLVVVVVVCVVPVDDADPVDFDEAEAEQCFLVPCVSVCVVRGQYEYEHQDPVNVVNNVVVVHNYDHDVPD

pLDDT: mean 90.31, std 13.55, range [29.91, 97.75]

Radius of gyration: 13.55 Å; chains: 1; bounding box: 32×26×39 Å

Secondary structure (DSSP, 8-state):
-PPPP----GGGGSHHHHHHHHHHHHHHHHHS-S--TTSPPEEEEET-TTTTTHHHHTTTSEEEEEES-TTTHHHHHHTT-EEEE----